Protein AF-A0A0U1Z156-F1 (afdb_monomer)

InterPro domains:
  IPR004868 DNA-directed DNA polymerase, family B, mitochondria/virus [PF03175] (37-150)
  IPR012337 Ribonuclease H-like superfamily [SSF53098] (19-133)
  IPR036397 Ribonuclease H superfamily [G3DSA:3.30.420.10] (1-134)

Foldseek 3Di:
DDKDDDPPDMDDQDCVVPVNDPLVSLLVVLVCCLVVQFPEEDEDAPCQDDVVVSSVVSNVPDPWDWDFDDDPRGTQWIFTADPPRRTRYIYGHCCVVVPDDPQVVCVVVVPPDHAAFDLCQDDDPDPVCRQADWAQDDPCVSGDCVRAPPVNVVVVCVVCVPDTDHNNPRDD

Structure (mmCIF, N/CA/C/O backbone):
data_AF-A0A0U1Z156-F1
#
_entry.id   AF-A0A0U1Z156-F1
#
loop_
_atom_site.group_PDB
_atom_site.id
_atom_site.type_symbol
_atom_site.label_atom_id
_atom_site.label_alt_id
_atom_site.label_comp_id
_atom_site.label_asym_id
_atom_site.label_entity_id
_atom_site.label_seq_id
_atom_site.pdbx_PDB_ins_code
_atom_site.Cartn_x
_atom_site.Cartn_y
_atom_site.Cartn_z
_atom_site.occupancy
_atom_site.B_iso_or_equiv
_atom_site.auth_seq_id
_atom_site.auth_comp_id
_atom_site.auth_asym_id
_atom_site.auth_atom_id
_atom_site.pdbx_PDB_model_num
ATOM 1 N N . MET A 1 1 ? 1.928 6.799 -5.799 1.00 84.62 1 MET A N 1
ATOM 2 C CA . MET A 1 1 ? 0.492 6.482 -5.821 1.00 84.62 1 MET A CA 1
ATOM 3 C C . MET A 1 1 ? 0.208 5.361 -4.831 1.00 84.62 1 MET A C 1
ATOM 5 O O . MET A 1 1 ? 1.031 4.460 -4.725 1.00 84.62 1 MET A O 1
ATOM 9 N N . ALA A 1 2 ? -0.918 5.414 -4.127 1.00 91.00 2 ALA A N 1
ATOM 10 C CA . ALA A 1 2 ? -1.466 4.323 -3.322 1.00 91.00 2 ALA A CA 1
ATOM 11 C C . ALA A 1 2 ? -2.968 4.211 -3.612 1.00 91.00 2 ALA A C 1
ATOM 13 O O . ALA A 1 2 ? -3.624 5.225 -3.855 1.00 91.00 2 ALA A O 1
ATOM 14 N N . ALA A 1 3 ? -3.515 2.998 -3.623 1.00 92.94 3 ALA A N 1
ATOM 15 C CA . ALA A 1 3 ? -4.904 2.776 -4.007 1.00 92.94 3 ALA A CA 1
ATOM 16 C C . ALA A 1 3 ? -5.575 1.711 -3.144 1.00 92.94 3 ALA A C 1
ATOM 18 O O . ALA A 1 3 ? -4.920 0.809 -2.623 1.00 92.94 3 ALA A O 1
ATOM 19 N N . TRP A 1 4 ? -6.893 1.818 -3.008 1.00 94.75 4 TRP A N 1
ATOM 20 C CA . TRP A 1 4 ? -7.724 0.799 -2.378 1.00 94.75 4 TRP A CA 1
ATOM 21 C C . TRP A 1 4 ? -9.036 0.635 -3.143 1.00 94.75 4 TRP A C 1
ATOM 23 O O . TRP A 1 4 ? -9.529 1.582 -3.754 1.00 94.75 4 TRP A O 1
ATOM 33 N N . TYR A 1 5 ? -9.605 -0.567 -3.087 1.00 94.56 5 TYR A N 1
ATOM 34 C CA . TYR A 1 5 ? -10.906 -0.923 -3.654 1.00 94.56 5 TYR A CA 1
ATOM 35 C C . TYR A 1 5 ? -11.677 -1.769 -2.643 1.00 94.56 5 TYR A C 1
ATOM 37 O O . TYR A 1 5 ? -11.083 -2.587 -1.941 1.00 94.56 5 TYR A O 1
ATOM 45 N N . ASN A 1 6 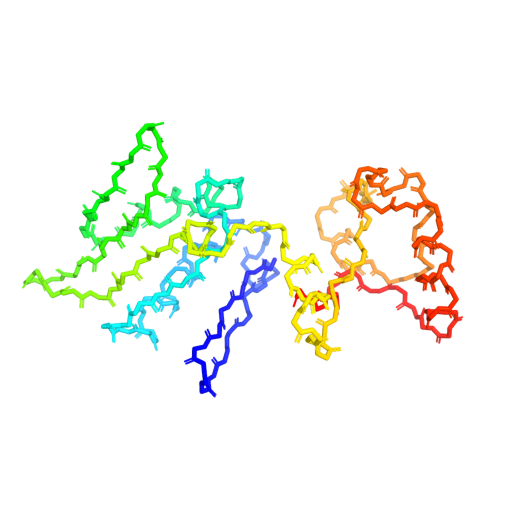? -12.990 -1.568 -2.552 1.00 93.69 6 ASN A N 1
ATOM 46 C CA . ASN A 1 6 ? -13.816 -2.209 -1.527 1.00 93.69 6 ASN A CA 1
ATOM 47 C C . ASN A 1 6 ? -14.998 -3.027 -2.069 1.00 93.69 6 ASN A C 1
ATOM 49 O O . ASN A 1 6 ? -15.878 -3.393 -1.291 1.00 93.69 6 ASN A O 1
ATOM 53 N N . GLY A 1 7 ? -15.034 -3.296 -3.376 1.00 92.25 7 GLY A N 1
ATOM 54 C CA . GLY A 1 7 ? -16.153 -3.970 -4.045 1.00 92.25 7 GLY A CA 1
ATOM 55 C C . GLY A 1 7 ? -17.169 -3.010 -4.675 1.00 92.25 7 GLY A C 1
ATOM 56 O O . GLY A 1 7 ? -17.810 -3.363 -5.658 1.00 92.25 7 GLY A O 1
ATOM 57 N N . GLU A 1 8 ? -17.279 -1.782 -4.169 1.00 93.75 8 GLU A N 1
ATOM 58 C CA . GLU A 1 8 ? -18.254 -0.783 -4.637 1.00 93.75 8 GLU A CA 1
ATOM 59 C C . GLU A 1 8 ? -17.563 0.413 -5.294 1.00 93.75 8 GLU A C 1
ATOM 61 O O . GLU A 1 8 ? -17.965 0.883 -6.354 1.00 93.75 8 GLU A O 1
ATOM 66 N N . THR A 1 9 ? -16.490 0.897 -4.672 1.00 95.12 9 THR A N 1
ATOM 67 C CA . THR A 1 9 ? -15.715 2.051 -5.123 1.00 95.12 9 THR A CA 1
ATOM 68 C C . THR A 1 9 ? -14.230 1.809 -4.897 1.00 95.12 9 THR A C 1
ATOM 70 O O . THR A 1 9 ? -13.821 0.948 -4.113 1.00 95.12 9 THR A O 1
ATOM 73 N N . TYR A 1 10 ? -13.414 2.612 -5.569 1.00 94.88 10 TYR A N 1
ATOM 74 C CA . TYR A 1 10 ? -11.984 2.703 -5.325 1.00 94.88 10 TYR A CA 1
ATOM 75 C C . TYR A 1 10 ? -11.555 4.152 -5.070 1.00 94.88 10 TYR A C 1
ATOM 77 O O . TYR A 1 10 ? -12.271 5.110 -5.395 1.00 94.88 10 TYR A O 1
ATOM 85 N N . ARG A 1 11 ? -10.367 4.313 -4.490 1.00 95.25 11 ARG A N 1
ATOM 86 C CA . ARG A 1 11 ? -9.633 5.581 -4.442 1.00 95.25 11 ARG A CA 1
ATOM 87 C C . ARG A 1 11 ? -8.214 5.357 -4.913 1.00 95.25 11 ARG A C 1
ATOM 89 O O . ARG A 1 11 ? -7.606 4.333 -4.612 1.00 95.25 11 ARG A O 1
ATOM 96 N N . ILE A 1 12 ? -7.705 6.350 -5.626 1.00 93.88 12 ILE A N 1
ATOM 97 C CA . ILE A 1 12 ? -6.311 6.447 -6.033 1.00 93.88 12 ILE A CA 1
ATOM 98 C C . ILE A 1 12 ? -5.801 7.771 -5.483 1.00 93.88 12 ILE A C 1
ATOM 100 O O . ILE A 1 12 ? -6.347 8.827 -5.801 1.00 93.88 12 ILE A O 1
ATOM 104 N N . LEU A 1 13 ? -4.784 7.698 -4.635 1.00 93.31 13 LEU A N 1
ATOM 105 C CA . LEU A 1 13 ? -4.131 8.847 -4.036 1.00 93.31 13 LEU A CA 1
ATOM 106 C C . LEU A 1 13 ? -2.763 8.990 -4.685 1.00 93.31 13 LEU A C 1
ATOM 108 O O . LEU A 1 13 ? -1.924 8.084 -4.606 1.00 93.31 13 LEU A O 1
ATOM 112 N N . ASP A 1 14 ? -2.555 10.117 -5.354 1.00 90.75 14 ASP A N 1
ATOM 113 C CA . ASP A 1 14 ? -1.319 10.383 -6.073 1.00 90.75 14 ASP A CA 1
ATOM 114 C C . ASP A 1 14 ? -0.455 11.414 -5.346 1.00 90.75 14 ASP A C 1
ATOM 116 O O . ASP A 1 14 ? -0.941 12.427 -4.855 1.00 90.75 14 ASP A O 1
ATOM 120 N N . ILE A 1 15 ? 0.854 11.167 -5.286 1.00 90.94 15 ILE A N 1
ATOM 121 C CA . ILE A 1 15 ? 1.783 11.991 -4.505 1.00 90.94 15 ILE A CA 1
ATOM 122 C C . ILE A 1 15 ? 1.860 13.444 -5.009 1.00 90.94 15 ILE A C 1
ATOM 124 O O . ILE A 1 15 ? 2.186 14.351 -4.240 1.00 90.94 15 ILE A O 1
ATOM 128 N N . THR A 1 16 ? 1.524 13.683 -6.280 1.00 91.00 16 THR A N 1
ATOM 129 C CA . THR A 1 16 ? 1.435 15.026 -6.864 1.00 91.00 16 THR A CA 1
ATOM 130 C C . THR A 1 16 ? 0.403 15.911 -6.167 1.00 91.00 16 THR A C 1
ATOM 132 O O . THR A 1 16 ? 0.578 17.127 -6.135 1.00 91.00 16 THR A O 1
ATOM 135 N N . GLN A 1 17 ? -0.617 15.324 -5.532 1.00 92.75 17 GLN A N 1
ATOM 136 C CA . GLN A 1 17 ? -1.650 16.050 -4.787 1.00 92.75 17 GLN A CA 1
ATOM 137 C C . GLN A 1 17 ? -1.105 16.705 -3.505 1.00 92.75 17 GLN A C 1
ATOM 139 O O . GLN A 1 17 ? -1.726 17.624 -2.977 1.00 92.75 17 GLN A O 1
ATOM 144 N N . TRP A 1 18 ? 0.068 16.271 -3.026 1.00 94.25 18 TRP A N 1
ATOM 145 C CA . TRP A 1 18 ? 0.699 16.759 -1.792 1.00 94.25 18 TRP A CA 1
ATOM 146 C C . TRP A 1 18 ? 2.129 17.252 -2.011 1.00 94.25 18 TRP A C 1
ATOM 148 O O . TRP A 1 18 ? 2.984 17.093 -1.141 1.00 94.25 18 TRP A O 1
ATOM 158 N N . GLY A 1 19 ? 2.421 17.817 -3.187 1.00 91.44 19 GLY A N 1
ATOM 159 C CA . GLY A 1 19 ? 3.738 18.394 -3.473 1.00 91.44 19 GLY A CA 1
ATOM 160 C C . GLY A 1 19 ? 4.881 17.389 -3.315 1.00 91.44 19 GLY A C 1
ATOM 161 O O . GLY A 1 19 ? 5.952 17.749 -2.837 1.00 91.44 19 GLY A O 1
ATOM 162 N N . TYR A 1 20 ? 4.640 16.123 -3.675 1.00 89.44 20 TYR A N 1
ATOM 163 C CA . TYR A 1 20 ? 5.598 15.021 -3.548 1.00 89.44 20 TYR A CA 1
ATOM 164 C C . TYR A 1 20 ? 5.983 14.660 -2.098 1.00 89.44 20 TYR A C 1
ATOM 166 O O . TYR A 1 20 ? 6.984 13.979 -1.876 1.00 89.44 20 TYR A O 1
ATOM 174 N N . ASN A 1 21 ? 5.179 15.050 -1.101 1.00 92.00 21 ASN A N 1
ATOM 175 C CA . ASN A 1 21 ? 5.350 14.603 0.280 1.00 92.00 21 ASN A CA 1
ATOM 176 C C . ASN A 1 21 ? 4.759 13.197 0.483 1.00 92.00 21 ASN A C 1
ATOM 178 O O . ASN A 1 21 ? 3.543 13.014 0.586 1.00 92.00 21 ASN A O 1
ATOM 182 N N . THR A 1 22 ? 5.637 12.196 0.568 1.00 90.94 22 THR A N 1
ATOM 183 C CA . THR A 1 22 ? 5.248 10.789 0.742 1.00 90.94 22 THR A CA 1
ATOM 184 C C . THR A 1 22 ? 4.501 10.541 2.051 1.00 90.94 22 THR A C 1
ATOM 186 O O . THR A 1 22 ? 3.506 9.823 2.043 1.00 90.94 22 THR A O 1
ATOM 189 N N . ASN A 1 23 ? 4.936 11.143 3.162 1.00 93.88 23 ASN A N 1
ATOM 190 C CA . ASN A 1 23 ? 4.320 10.914 4.472 1.00 93.88 23 ASN A CA 1
ATOM 191 C C . ASN A 1 23 ? 2.877 11.419 4.491 1.00 93.88 23 ASN A C 1
ATOM 193 O O . ASN A 1 23 ? 1.974 10.671 4.855 1.00 93.88 23 ASN A O 1
ATOM 197 N N . THR A 1 24 ? 2.645 12.642 4.010 1.00 95.44 24 THR A N 1
ATOM 198 C CA . THR A 1 24 ? 1.296 13.208 3.914 1.00 95.44 24 THR A CA 1
ATOM 199 C C . THR A 1 24 ? 0.409 12.376 2.990 1.00 95.44 24 THR A C 1
ATOM 201 O O . THR A 1 24 ? -0.724 12.075 3.352 1.00 95.44 24 THR A O 1
ATOM 204 N N . MET A 1 25 ? 0.912 11.940 1.830 1.00 96.19 25 MET A N 1
ATOM 205 C CA . MET A 1 25 ? 0.146 11.081 0.918 1.00 96.19 25 MET A CA 1
ATOM 206 C C . MET A 1 25 ? -0.258 9.752 1.572 1.00 96.19 25 MET A C 1
ATOM 208 O O . MET A 1 25 ? -1.407 9.327 1.446 1.00 96.19 25 MET A O 1
ATOM 212 N N . LEU A 1 26 ? 0.656 9.116 2.309 1.00 96.62 26 LEU A N 1
ATOM 213 C CA . LEU A 1 26 ? 0.389 7.860 3.012 1.00 96.62 26 LEU A CA 1
ATOM 214 C C . LEU A 1 26 ? -0.581 8.043 4.188 1.00 96.62 26 LEU A C 1
ATOM 216 O O . LEU A 1 26 ? -1.458 7.205 4.386 1.00 96.62 26 LEU A O 1
ATOM 220 N N . GLU A 1 27 ? -0.482 9.141 4.940 1.00 97.19 27 GLU A N 1
ATOM 221 C CA . GLU A 1 27 ? -1.458 9.482 5.983 1.00 97.19 27 GLU A CA 1
ATOM 222 C C . GLU A 1 27 ? -2.855 9.661 5.383 1.00 97.19 27 GLU A C 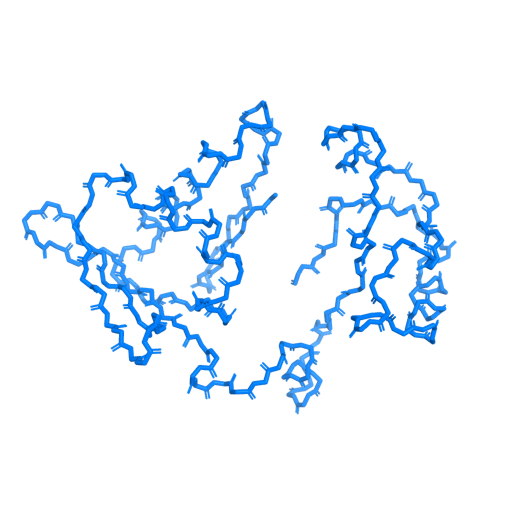1
ATOM 224 O O . GLU A 1 27 ? -3.821 9.078 5.876 1.00 97.19 27 GLU A O 1
ATOM 229 N N . GLN A 1 28 ? -2.969 10.403 4.277 1.00 97.50 28 GLN A N 1
ATOM 230 C CA . GLN A 1 28 ? -4.243 10.586 3.579 1.00 97.50 28 GLN A CA 1
ATOM 231 C C . GLN A 1 28 ? -4.785 9.272 3.011 1.00 97.50 28 GLN A C 1
ATOM 233 O O . GLN A 1 28 ? -5.995 9.040 3.061 1.00 97.50 28 GLN A O 1
ATOM 238 N N . PHE A 1 29 ? -3.912 8.379 2.537 1.00 97.25 29 PHE A N 1
ATOM 239 C CA . PHE A 1 29 ? -4.306 7.042 2.096 1.00 97.25 29 PHE A CA 1
ATOM 240 C C . PHE A 1 29 ? -4.957 6.261 3.240 1.00 97.25 29 PHE A C 1
ATOM 242 O O . PHE A 1 29 ? -6.064 5.745 3.074 1.00 97.25 29 PHE A O 1
ATOM 249 N N . TRP A 1 30 ? -4.322 6.227 4.414 1.00 97.56 30 TRP A N 1
ATOM 250 C CA . TRP A 1 30 ? -4.869 5.541 5.583 1.00 97.56 30 TRP A CA 1
ATOM 251 C C . TRP A 1 30 ? -6.163 6.183 6.087 1.00 97.56 30 TRP A C 1
ATOM 253 O O . TRP A 1 30 ? -7.110 5.461 6.395 1.00 97.56 30 TRP A O 1
ATOM 263 N N . ILE A 1 31 ? -6.243 7.516 6.121 1.00 97.44 31 ILE A N 1
ATOM 264 C CA . ILE A 1 31 ? -7.459 8.248 6.505 1.00 97.44 31 ILE A CA 1
ATOM 265 C C . ILE A 1 31 ? -8.621 7.897 5.569 1.00 97.44 31 ILE A C 1
ATOM 267 O O . ILE A 1 31 ? -9.704 7.552 6.046 1.00 97.44 31 ILE A O 1
ATOM 271 N N . SER A 1 32 ? -8.405 7.947 4.250 1.00 97.62 32 SER A N 1
ATOM 272 C CA . SER A 1 32 ? -9.418 7.582 3.252 1.00 97.62 32 SER A CA 1
ATOM 273 C C . SER A 1 32 ? -9.843 6.121 3.408 1.00 97.62 32 SER A C 1
ATOM 275 O O . SER A 1 32 ? -11.035 5.838 3.530 1.00 97.62 32 SER A O 1
ATOM 277 N N . LEU A 1 33 ? -8.881 5.197 3.511 1.00 97.56 33 LEU A N 1
ATOM 278 C CA . LEU A 1 33 ? -9.157 3.773 3.68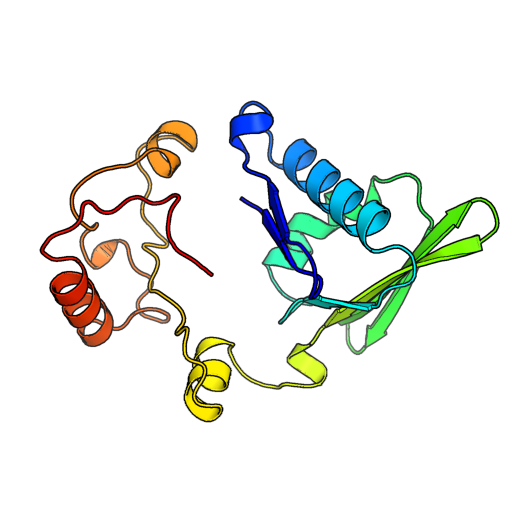4 1.00 97.56 33 LEU A CA 1
ATOM 279 C C . LEU A 1 33 ? -9.990 3.500 4.944 1.00 97.56 33 LEU A C 1
ATOM 281 O O . LEU A 1 33 ? -10.985 2.787 4.864 1.00 97.56 33 LEU A O 1
ATOM 285 N N . ILE A 1 34 ? -9.621 4.071 6.093 1.00 97.31 34 ILE A N 1
ATOM 286 C CA . ILE A 1 34 ? -10.309 3.853 7.375 1.00 97.31 34 ILE A CA 1
ATOM 287 C C . ILE A 1 34 ? -11.721 4.449 7.356 1.00 97.31 34 ILE A C 1
ATOM 289 O O . ILE A 1 34 ? -12.682 3.777 7.741 1.00 97.31 34 ILE A O 1
ATOM 293 N N . ASN A 1 35 ? -11.865 5.697 6.908 1.00 95.56 35 ASN A N 1
ATOM 294 C CA . ASN A 1 35 ? -13.146 6.399 6.958 1.00 95.56 35 ASN A CA 1
ATOM 295 C C . ASN A 1 35 ? -14.171 5.771 6.009 1.00 95.56 35 ASN A C 1
ATOM 297 O O . ASN A 1 35 ? -15.318 5.554 6.399 1.00 95.56 35 ASN A O 1
ATOM 301 N N . GLU A 1 36 ? -13.754 5.422 4.794 1.00 96.69 36 GLU A N 1
ATOM 302 C CA . GLU A 1 36 ? -14.649 4.919 3.747 1.00 96.69 36 GLU A CA 1
ATOM 303 C C . GLU A 1 36 ? -14.899 3.405 3.849 1.00 96.69 36 GLU A C 1
ATOM 305 O O . GLU A 1 36 ? -15.744 2.863 3.141 1.00 96.69 36 GLU A O 1
ATOM 310 N N . ASN A 1 37 ? -14.205 2.712 4.760 1.00 97.06 37 ASN A N 1
ATOM 311 C CA . ASN A 1 37 ? -14.343 1.268 4.973 1.00 97.06 37 ASN A CA 1
ATOM 312 C C . ASN A 1 37 ? -14.562 0.912 6.447 1.00 97.06 37 ASN A C 1
ATOM 314 O O . ASN A 1 37 ? -14.155 -0.157 6.906 1.00 97.06 37 ASN A O 1
ATOM 318 N N . THR A 1 38 ? -15.229 1.798 7.194 1.00 96.06 38 THR A N 1
ATOM 319 C CA . THR A 1 38 ? -15.486 1.597 8.625 1.00 96.06 38 THR A CA 1
ATOM 320 C C . THR A 1 38 ? -16.192 0.258 8.885 1.00 96.06 38 THR A C 1
ATOM 322 O O . THR A 1 38 ? -17.240 -0.034 8.315 1.00 96.06 38 THR A O 1
ATOM 325 N N . GLY A 1 39 ? -15.628 -0.549 9.782 1.00 95.38 39 GLY A N 1
ATOM 326 C CA . GLY A 1 39 ? -16.119 -1.872 10.168 1.00 95.38 39 GLY A CA 1
ATOM 327 C C . GLY A 1 39 ? -15.716 -3.008 9.223 1.00 95.38 39 GLY A C 1
ATOM 328 O O . GLY A 1 39 ? -16.001 -4.165 9.531 1.00 95.38 39 GLY A O 1
ATOM 329 N N . ARG A 1 40 ? -15.042 -2.726 8.099 1.00 96.88 40 ARG A N 1
ATOM 330 C CA . ARG A 1 40 ? -14.635 -3.751 7.126 1.00 96.88 40 ARG A CA 1
ATOM 331 C C . ARG A 1 40 ? -13.304 -4.412 7.504 1.00 96.88 40 ARG A C 1
ATOM 333 O O . ARG A 1 40 ? -12.504 -3.893 8.288 1.00 96.88 40 ARG A O 1
ATOM 340 N N . THR A 1 41 ? -13.070 -5.584 6.914 1.00 97.12 41 THR A N 1
ATOM 341 C CA . THR A 1 41 ? -11.744 -6.214 6.871 1.00 97.12 41 THR A CA 1
ATOM 342 C C . THR A 1 41 ? -11.109 -5.916 5.522 1.00 97.12 41 THR A C 1
ATOM 344 O O . THR A 1 41 ? -11.722 -6.174 4.491 1.00 97.12 41 THR A O 1
ATOM 347 N N . VAL A 1 42 ? -9.890 -5.390 5.535 1.00 95.75 42 VAL A N 1
ATOM 348 C CA . VAL A 1 42 ? -9.097 -5.109 4.339 1.00 95.75 42 VAL A CA 1
ATOM 349 C C . VAL A 1 42 ? -7.917 -6.061 4.273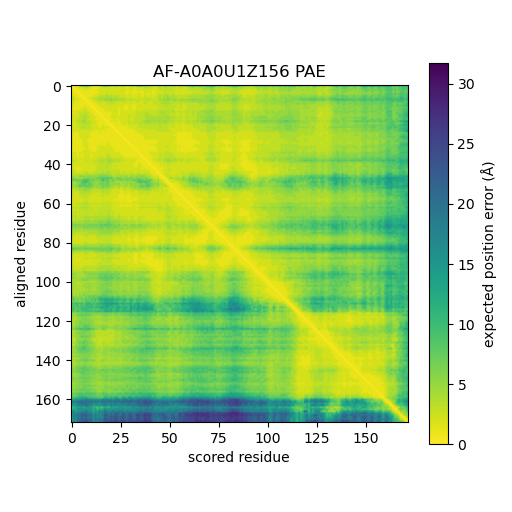 1.00 95.75 42 VAL A C 1
ATOM 351 O O . VAL A 1 42 ? -7.345 -6.443 5.299 1.00 95.75 42 VAL A O 1
ATOM 354 N N . PHE A 1 43 ? -7.560 -6.439 3.054 1.00 94.50 43 PHE A N 1
ATOM 355 C CA . PHE A 1 43 ? -6.483 -7.374 2.787 1.00 94.50 43 PHE A CA 1
ATOM 356 C C . PHE A 1 43 ? -5.383 -6.671 2.013 1.00 94.50 43 PHE A C 1
ATOM 358 O O . PHE A 1 43 ? -5.621 -6.140 0.933 1.00 94.50 43 PHE A O 1
ATOM 365 N N . PHE A 1 44 ? -4.175 -6.719 2.557 1.00 93.38 44 PHE A N 1
ATOM 366 C CA . PHE A 1 44 ? -2.964 -6.404 1.818 1.00 93.38 44 PHE A CA 1
ATOM 367 C C . PHE A 1 44 ? -2.214 -7.706 1.600 1.00 93.38 44 PHE A C 1
ATOM 369 O O . PHE A 1 44 ? -2.117 -8.534 2.505 1.00 93.38 44 PHE A O 1
ATOM 376 N N . HIS A 1 45 ? -1.715 -7.911 0.390 1.00 90.81 45 HIS A N 1
ATOM 377 C CA . HIS A 1 45 ? -0.967 -9.113 0.078 1.00 90.81 45 HIS A CA 1
ATOM 378 C C . HIS A 1 45 ? 0.507 -8.904 0.407 1.00 90.81 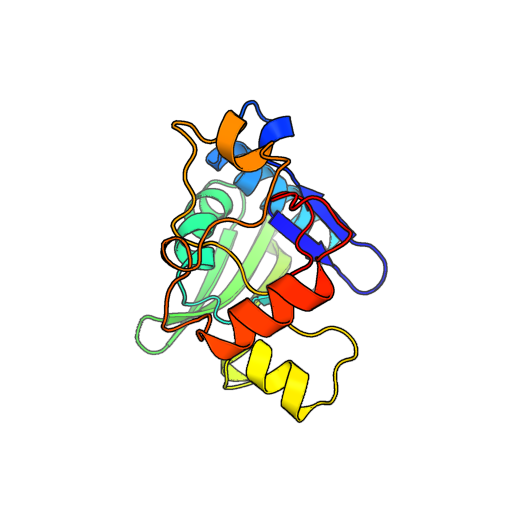45 HIS A C 1
ATOM 380 O O . HIS A 1 45 ? 1.126 -7.996 -0.143 1.00 90.81 45 HIS A O 1
ATOM 386 N N . ASN A 1 46 ? 1.056 -9.744 1.288 1.00 89.31 46 ASN A N 1
ATOM 387 C CA . ASN A 1 46 ? 2.390 -9.588 1.864 1.00 89.31 46 ASN A CA 1
ATOM 388 C C . ASN A 1 46 ? 2.506 -8.329 2.743 1.00 89.31 46 ASN A C 1
ATOM 390 O O . ASN A 1 46 ? 3.447 -7.547 2.613 1.00 89.31 46 ASN A O 1
ATOM 394 N N . PHE A 1 47 ? 1.535 -8.122 3.639 1.00 87.75 47 PHE A N 1
ATOM 395 C CA . PHE A 1 47 ? 1.526 -7.001 4.591 1.00 87.75 47 PHE A CA 1
ATOM 396 C C . PHE A 1 47 ? 2.626 -7.094 5.664 1.00 87.75 47 PHE A C 1
ATOM 398 O O . PHE A 1 47 ? 2.906 -6.119 6.346 1.00 87.75 47 PHE A O 1
ATOM 405 N N . GLY A 1 48 ? 3.285 -8.240 5.832 1.00 82.50 48 GLY A N 1
ATOM 406 C CA . GLY A 1 48 ? 4.555 -8.301 6.568 1.00 82.50 48 GLY A CA 1
ATOM 407 C C . GLY A 1 48 ? 5.756 -7.740 5.788 1.00 82.50 48 GLY A C 1
ATOM 408 O O . GLY A 1 48 ? 6.840 -7.603 6.347 1.00 82.50 48 GLY A O 1
ATOM 409 N N . GLY A 1 49 ? 5.584 -7.449 4.496 1.00 83.44 49 GLY A N 1
ATOM 410 C CA . GLY A 1 49 ? 6.649 -7.085 3.570 1.00 83.44 49 GLY A CA 1
ATOM 411 C C . GLY A 1 49 ? 6.909 -5.584 3.429 1.00 83.44 49 GLY A C 1
ATOM 412 O O . GLY A 1 49 ? 6.475 -4.747 4.217 1.00 83.44 49 GLY A O 1
ATOM 413 N N . TYR A 1 50 ? 7.645 -5.244 2.370 1.00 78.81 50 TYR A N 1
ATOM 414 C CA . TYR A 1 50 ? 8.240 -3.922 2.168 1.00 78.81 50 TYR A CA 1
ATOM 415 C C . TYR A 1 50 ? 7.229 -2.762 2.142 1.00 78.81 50 TYR A C 1
ATOM 417 O O . TYR A 1 50 ? 7.397 -1.791 2.878 1.00 78.81 50 TYR A O 1
ATOM 425 N N . ASP A 1 51 ? 6.154 -2.870 1.356 1.00 78.00 51 ASP A N 1
ATOM 426 C CA . ASP A 1 51 ? 5.184 -1.774 1.185 1.00 78.00 51 ASP A CA 1
ATOM 427 C C . ASP A 1 51 ? 4.444 -1.440 2.488 1.00 78.00 51 ASP A C 1
ATOM 429 O O . ASP A 1 51 ? 4.129 -0.282 2.778 1.00 78.00 51 ASP A O 1
ATOM 433 N N . ALA A 1 52 ? 4.205 -2.453 3.318 1.00 82.56 52 ALA A N 1
ATOM 434 C CA . ALA A 1 52 ? 3.620 -2.263 4.632 1.00 82.56 52 ALA A CA 1
ATOM 435 C C . ALA A 1 52 ? 4.606 -1.599 5.592 1.00 82.56 52 ALA A C 1
ATOM 437 O O . ALA A 1 52 ? 4.230 -0.652 6.272 1.00 82.56 52 ALA A O 1
ATOM 438 N N . ILE A 1 53 ? 5.875 -2.015 5.600 1.00 86.00 53 ILE A N 1
ATOM 439 C CA . ILE A 1 53 ? 6.919 -1.380 6.419 1.00 86.00 53 ILE A CA 1
ATOM 440 C C . ILE A 1 53 ? 7.049 0.111 6.079 1.00 86.00 53 ILE A C 1
ATOM 442 O O . ILE A 1 53 ? 7.176 0.933 6.984 1.00 86.00 53 ILE A O 1
ATOM 446 N N . LEU A 1 54 ? 6.963 0.475 4.797 1.00 88.69 54 LEU A N 1
ATOM 447 C CA . LEU A 1 54 ? 7.016 1.874 4.365 1.00 88.69 54 LEU A CA 1
ATOM 448 C C . LEU A 1 54 ? 5.768 2.682 4.744 1.00 88.69 54 LEU A C 1
ATOM 450 O O . LEU A 1 54 ? 5.874 3.869 5.043 1.00 88.69 54 LEU A O 1
ATOM 454 N N . SER A 1 55 ? 4.585 2.067 4.717 1.00 92.50 55 SER A N 1
ATOM 455 C CA . SER A 1 55 ? 3.314 2.762 4.963 1.00 92.50 55 SER A CA 1
ATOM 456 C C . SER A 1 55 ? 2.872 2.759 6.427 1.00 92.50 55 SER A C 1
ATOM 458 O O . SER A 1 55 ? 2.083 3.618 6.827 1.00 92.50 55 SER A O 1
ATOM 460 N N . LEU A 1 56 ? 3.381 1.838 7.247 1.00 93.50 56 LEU A N 1
ATOM 461 C CA . LEU A 1 56 ? 2.978 1.657 8.639 1.00 93.50 56 LEU A CA 1
ATOM 462 C C . LEU A 1 56 ? 3.286 2.867 9.540 1.00 93.50 56 LEU A C 1
ATOM 464 O O . LEU A 1 56 ? 2.410 3.209 10.334 1.00 93.50 56 LEU A O 1
ATOM 468 N N . PRO A 1 57 ? 4.433 3.572 9.430 1.00 95.31 57 PRO A N 1
ATOM 469 C CA . PRO A 1 57 ? 4.669 4.781 10.221 1.00 95.31 57 PRO A CA 1
ATOM 470 C C . PRO A 1 57 ? 3.567 5.834 10.047 1.00 95.31 57 PRO A C 1
ATOM 472 O O . PRO A 1 57 ? 3.088 6.387 11.033 1.00 95.31 57 PRO A O 1
ATOM 475 N N . ALA A 1 58 ? 3.095 6.045 8.813 1.00 96.50 58 ALA A N 1
ATOM 476 C CA . ALA A 1 58 ? 2.001 6.972 8.525 1.00 96.50 58 ALA A CA 1
ATOM 477 C C . ALA A 1 58 ? 0.675 6.531 9.165 1.00 96.50 58 ALA A C 1
ATOM 479 O O . ALA A 1 58 ? -0.062 7.367 9.678 1.00 96.50 58 ALA A O 1
ATOM 480 N N . LEU A 1 59 ? 0.381 5.224 9.190 1.00 96.06 59 LEU A N 1
ATOM 481 C CA . LEU A 1 59 ? -0.786 4.692 9.901 1.00 96.06 59 LEU A CA 1
ATOM 482 C C . LEU A 1 59 ? -0.685 4.957 11.406 1.00 96.06 59 LEU A C 1
ATOM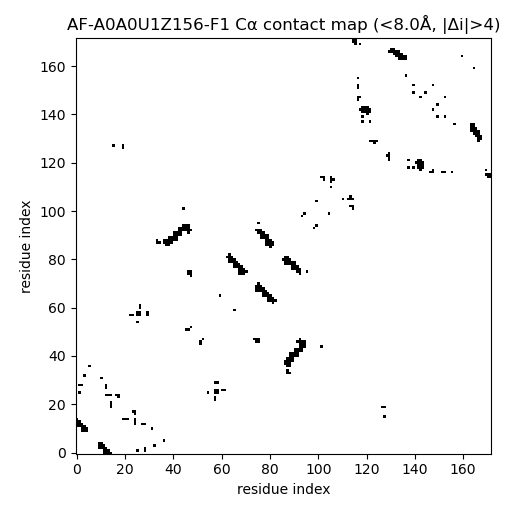 484 O O . LEU A 1 59 ? -1.650 5.407 12.017 1.00 96.06 59 LEU A O 1
ATOM 488 N N . LEU A 1 60 ? 0.476 4.670 12.000 1.00 95.50 60 LEU A N 1
ATOM 489 C CA . LEU A 1 60 ? 0.693 4.743 13.446 1.00 95.50 60 LEU A CA 1
ATOM 490 C C . LEU A 1 60 ? 0.740 6.180 13.985 1.00 95.50 60 LEU A C 1
ATOM 492 O O . LEU A 1 60 ? 0.499 6.376 15.174 1.00 95.50 60 LEU A O 1
ATOM 496 N N . HIS A 1 61 ? 1.004 7.179 13.137 1.00 96.00 61 HIS A N 1
ATOM 497 C CA . HIS A 1 61 ? 0.888 8.595 13.504 1.00 96.00 61 HIS A CA 1
ATOM 498 C C . HIS A 1 61 ? -0.561 9.086 13.617 1.00 96.00 61 HIS A C 1
ATOM 500 O O . HIS A 1 61 ? -0.806 10.143 14.203 1.00 96.00 61 HIS A O 1
ATOM 506 N N . LEU A 1 62 ? -1.535 8.349 13.076 1.00 96.38 62 LEU A N 1
ATOM 507 C CA . LEU A 1 62 ? -2.937 8.742 13.166 1.00 96.38 62 LEU A CA 1
ATOM 508 C C . LEU A 1 62 ? -3.461 8.595 14.606 1.00 96.38 62 LEU A C 1
ATOM 510 O O . LEU A 1 62 ? -3.024 7.704 15.337 1.00 96.38 62 LEU A O 1
ATOM 514 N N . PRO A 1 63 ? -4.444 9.418 15.025 1.00 96.06 63 PRO A N 1
ATOM 515 C CA . PRO A 1 63 ? -4.968 9.431 16.392 1.00 96.06 63 PRO A CA 1
ATOM 516 C C . PRO A 1 63 ? -5.942 8.263 16.659 1.00 96.06 63 PRO A C 1
ATOM 518 O O . PRO A 1 63 ? -7.091 8.463 17.066 1.00 96.06 63 PRO A O 1
ATOM 521 N N . TYR A 1 64 ? -5.484 7.035 16.416 1.00 97.00 64 TYR A N 1
ATOM 522 C CA . TYR A 1 64 ? -6.209 5.784 16.615 1.00 97.00 64 TYR A CA 1
ATOM 523 C C . TYR A 1 64 ? -5.460 4.858 17.574 1.00 97.00 64 TYR A C 1
ATOM 525 O O . TYR A 1 64 ? -4.286 5.045 17.883 1.00 97.00 64 TYR A O 1
ATOM 533 N N . THR A 1 65 ? -6.156 3.836 18.062 1.00 97.69 65 THR A N 1
ATOM 534 C CA . THR A 1 65 ? -5.551 2.760 18.851 1.00 97.69 65 THR A CA 1
ATOM 535 C C . THR A 1 65 ? -5.406 1.516 17.987 1.00 97.69 65 THR A C 1
ATOM 537 O O . THR A 1 65 ? -6.307 1.175 17.223 1.00 97.69 65 THR A O 1
ATOM 540 N N . PHE A 1 66 ? -4.284 0.816 18.127 1.00 97.19 66 PHE A N 1
ATOM 541 C CA . PHE A 1 66 ? -3.942 -0.335 17.300 1.00 97.19 66 PHE A CA 1
ATOM 542 C C . PHE A 1 66 ? -3.771 -1.583 18.163 1.00 97.19 66 PHE A C 1
ATOM 544 O O . PHE A 1 66 ? -3.118 -1.543 19.202 1.00 97.19 66 PHE A O 1
ATOM 551 N N . SER A 1 67 ? -4.343 -2.702 17.725 1.00 97.19 67 SER A N 1
ATOM 552 C CA . SER A 1 67 ? -4.142 -4.015 18.345 1.00 97.19 67 SER A CA 1
ATOM 553 C C . SER A 1 67 ? -3.613 -4.986 17.289 1.00 97.19 67 SER A C 1
ATOM 555 O O . SER A 1 67 ? -4.402 -5.500 16.484 1.00 97.19 67 SER A O 1
ATOM 557 N N . PRO A 1 68 ? -2.284 -5.184 17.221 1.00 95.25 68 PRO A N 1
ATOM 558 C CA . PRO A 1 68 ? -1.678 -6.121 16.291 1.00 95.25 68 PRO A CA 1
ATOM 559 C C . PRO A 1 68 ? -1.776 -7.562 16.807 1.00 95.25 68 PRO A C 1
ATOM 561 O O . PRO A 1 68 ? -1.690 -7.827 18.004 1.00 95.25 68 PRO A O 1
ATOM 564 N N . ILE A 1 69 ? -1.901 -8.504 15.877 1.00 94.88 69 ILE A N 1
ATOM 565 C CA . ILE A 1 69 ? -1.635 -9.927 16.084 1.00 94.88 69 ILE A CA 1
ATOM 566 C C . ILE A 1 69 ? -0.376 -10.239 15.290 1.00 94.88 69 ILE A C 1
ATOM 568 O O . ILE A 1 69 ? -0.349 -10.051 14.072 1.00 94.88 69 ILE A O 1
ATOM 572 N N . MET A 1 70 ? 0.645 -10.709 15.996 1.00 91.75 70 MET A N 1
ATOM 573 C CA . MET A 1 70 ? 1.964 -11.012 15.455 1.00 91.75 70 MET A CA 1
ATOM 574 C C . MET A 1 70 ? 2.244 -12.504 15.601 1.00 91.75 70 MET A C 1
ATOM 576 O O . MET A 1 70 ? 1.808 -13.124 16.573 1.00 91.75 70 MET A O 1
ATOM 580 N N . LYS A 1 71 ? 3.015 -13.068 14.677 1.00 88.25 71 LYS A N 1
ATOM 581 C CA . LYS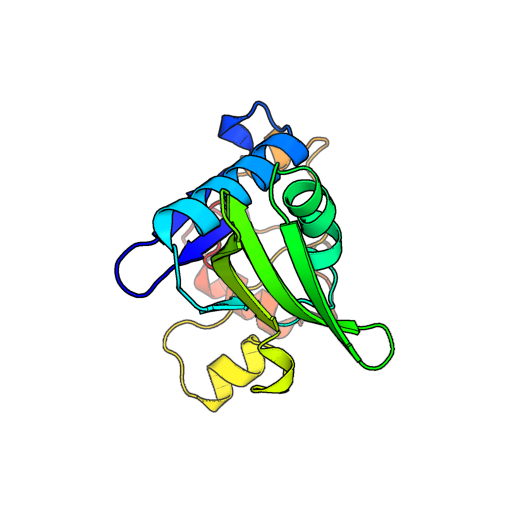 A 1 71 ? 3.595 -14.405 14.814 1.00 88.25 71 LYS A CA 1
ATOM 582 C C . LYS A 1 71 ? 5.000 -14.391 14.234 1.00 88.25 71 LYS A C 1
ATOM 584 O O . LYS A 1 71 ? 5.187 -13.896 13.131 1.00 88.25 71 LYS A O 1
ATOM 589 N N . ASP A 1 72 ? 5.961 -14.911 14.992 1.00 89.12 72 ASP A N 1
ATOM 590 C CA . ASP A 1 72 ? 7.360 -15.050 14.566 1.00 89.12 72 ASP A CA 1
ATOM 591 C C . ASP A 1 72 ? 7.978 -13.735 14.037 1.00 89.12 72 ASP A C 1
ATOM 593 O O . ASP A 1 72 ? 8.763 -13.727 13.098 1.00 89.12 72 ASP A O 1
ATOM 597 N N . GLY A 1 73 ? 7.598 -12.601 14.641 1.00 84.56 73 GLY A N 1
ATOM 598 C CA . GLY A 1 73 ? 8.070 -11.264 14.254 1.00 84.56 73 GLY A CA 1
ATOM 599 C C . GLY A 1 73 ? 7.294 -10.601 13.111 1.00 84.56 73 GLY A C 1
ATOM 600 O O . GLY A 1 73 ? 7.530 -9.431 12.823 1.00 84.56 73 GLY A O 1
ATOM 601 N N . GLU A 1 74 ? 6.324 -11.287 12.508 1.00 85.62 74 GLU A N 1
ATOM 602 C CA . GLU A 1 74 ? 5.555 -10.784 11.369 1.00 85.62 74 GLU A CA 1
ATOM 603 C C . GLU A 1 74 ? 4.112 -10.421 11.757 1.00 85.62 74 GLU A C 1
ATOM 605 O O . GLU A 1 74 ? 3.465 -11.106 12.557 1.00 85.62 74 GLU A O 1
ATOM 610 N N . ILE A 1 75 ? 3.586 -9.346 11.160 1.00 89.50 75 ILE A N 1
ATOM 611 C CA . ILE A 1 75 ? 2.200 -8.900 11.356 1.00 89.50 75 ILE A CA 1
ATOM 612 C C . ILE A 1 75 ? 1.255 -9.849 10.614 1.00 89.50 75 ILE A C 1
ATOM 614 O O . ILE A 1 75 ? 1.325 -9.985 9.396 1.00 89.50 75 ILE A O 1
ATOM 618 N N . ILE A 1 76 ? 0.318 -10.461 11.338 1.00 90.62 76 ILE A N 1
ATOM 619 C CA . ILE A 1 76 ? -0.797 -11.215 10.745 1.00 90.62 76 ILE A CA 1
ATOM 620 C C . ILE A 1 76 ? -1.989 -10.289 10.512 1.00 90.62 76 ILE A C 1
ATOM 622 O O . ILE A 1 76 ? -2.644 -10.336 9.467 1.00 90.62 76 ILE A O 1
ATOM 626 N N . SER A 1 77 ? -2.312 -9.467 11.510 1.00 94.38 77 SER A N 1
ATOM 627 C CA . SER A 1 77 ? -3.435 -8.539 11.425 1.00 94.38 77 SER A CA 1
ATOM 628 C C . SER A 1 77 ? -3.270 -7.357 12.362 1.00 94.38 77 SER A C 1
ATOM 630 O O . SER A 1 77 ? -2.639 -7.494 13.404 1.00 94.38 77 SER A O 1
ATOM 632 N N . ILE A 1 78 ? -3.912 -6.238 12.045 1.00 96.31 78 ILE A N 1
ATOM 633 C CA . ILE A 1 78 ? -4.019 -5.078 12.930 1.00 96.31 78 ILE A CA 1
ATOM 634 C C . ILE A 1 78 ? -5.485 -4.676 13.011 1.00 96.31 78 ILE A C 1
ATOM 636 O O . ILE A 1 78 ? -6.122 -4.412 11.992 1.00 96.31 78 ILE A O 1
ATOM 640 N N . LYS A 1 79 ? -6.031 -4.599 14.223 1.00 98.25 79 LYS A N 1
ATOM 641 C CA . LYS A 1 79 ? -7.317 -3.936 14.459 1.00 98.25 79 LYS A CA 1
ATOM 642 C C . LYS A 1 79 ? -7.073 -2.463 14.763 1.00 98.25 79 LYS A C 1
ATOM 644 O O . LYS A 1 79 ? -6.266 -2.149 15.636 1.00 98.25 79 LYS A O 1
ATOM 649 N N . VAL A 1 80 ? -7.782 -1.588 14.058 1.00 98.19 80 VAL A N 1
ATOM 650 C CA . VAL A 1 80 ? -7.744 -0.132 14.233 1.00 98.19 80 VAL A CA 1
ATOM 651 C C . VAL A 1 80 ? -9.005 0.301 14.969 1.00 98.19 80 VAL A C 1
ATOM 653 O O . VAL A 1 80 ? -10.117 0.013 14.520 1.00 98.19 80 VAL A O 1
ATOM 656 N N . PHE A 1 81 ? -8.846 1.002 16.086 1.00 98.19 81 PHE A N 1
ATOM 657 C CA . PHE A 1 81 ? -9.934 1.469 16.938 1.00 98.19 81 PHE A CA 1
ATOM 658 C C . PHE A 1 81 ? -9.964 2.995 17.015 1.00 98.19 81 PHE A C 1
ATOM 660 O O . PHE A 1 81 ? -8.935 3.656 17.143 1.00 98.19 81 PHE A O 1
ATOM 667 N N . GLY A 1 82 ? -11.172 3.548 16.965 1.00 96.31 82 GLY A N 1
ATOM 668 C CA . GLY A 1 82 ? -11.441 4.964 17.168 1.00 96.31 82 GLY A CA 1
ATOM 669 C C . GLY A 1 82 ? -11.868 5.282 18.599 1.00 96.31 82 GLY A C 1
ATOM 670 O O . GLY A 1 82 ? -11.725 4.486 19.529 1.00 96.31 82 GLY A O 1
ATOM 671 N N . LYS A 1 83 ? -12.475 6.462 18.769 1.00 93.25 83 LYS A N 1
ATOM 672 C CA . LYS A 1 83 ? -13.050 6.894 20.052 1.00 93.25 83 LYS A CA 1
ATOM 673 C C . LYS A 1 83 ? -14.057 5.866 20.582 1.00 93.25 83 LYS A C 1
ATOM 675 O O . LYS A 1 83 ? -14.770 5.224 19.810 1.00 93.25 83 LYS A O 1
ATOM 680 N N . LYS A 1 84 ? -14.144 5.755 21.913 1.00 93.25 84 LYS A N 1
ATOM 681 C CA . LYS A 1 84 ? -15.025 4.803 22.620 1.00 93.25 84 LYS A CA 1
ATOM 682 C C . LYS A 1 84 ? -14.785 3.335 22.222 1.00 93.25 84 LYS A C 1
ATOM 684 O O . LYS A 1 84 ? -15.715 2.539 22.243 1.00 93.25 84 LYS A O 1
ATOM 689 N N . ASN A 1 85 ? -13.550 2.992 21.839 1.00 92.94 85 ASN A N 1
ATOM 690 C CA . ASN A 1 85 ? -13.146 1.640 21.444 1.00 92.94 85 ASN A CA 1
ATOM 691 C C . ASN A 1 85 ? -13.947 1.061 20.256 1.00 92.94 85 ASN A C 1
ATOM 693 O O . ASN A 1 85 ? -14.092 -0.154 20.118 1.00 92.94 85 ASN A O 1
ATOM 697 N N . LYS A 1 86 ? -14.491 1.926 19.387 1.00 95.94 86 LYS A N 1
ATOM 698 C CA . LYS A 1 86 ? -15.191 1.495 18.172 1.00 95.94 86 LYS A CA 1
ATOM 699 C C . LYS A 1 86 ? -14.180 0.899 17.194 1.00 95.94 86 LYS A C 1
ATOM 701 O O . LYS A 1 86 ? -13.262 1.603 16.778 1.00 95.94 86 LYS A O 1
ATOM 706 N N . LEU A 1 87 ? -14.372 -0.356 16.789 1.00 97.44 87 LEU A N 1
ATOM 707 C CA . LEU A 1 87 ? -13.586 -0.969 15.716 1.00 97.44 87 LEU A CA 1
ATOM 708 C C . LEU A 1 87 ? -13.856 -0.231 14.395 1.00 97.44 87 LEU A C 1
ATOM 710 O O . LEU A 1 87 ? -14.999 -0.160 13.944 1.00 97.44 87 LEU A O 1
ATOM 714 N N . LEU A 1 88 ? -12.806 0.327 13.796 1.00 98.00 88 LEU A N 1
ATOM 715 C CA . LEU A 1 88 ? -12.875 1.060 12.534 1.00 98.00 88 LEU A CA 1
ATOM 716 C C . LEU A 1 88 ? -12.430 0.206 11.355 1.00 98.00 88 LEU A C 1
ATOM 718 O O . LEU A 1 88 ? -13.050 0.269 10.306 1.00 98.00 88 LEU A O 1
ATOM 722 N N . LEU A 1 89 ? -11.384 -0.598 11.506 1.00 97.88 89 LEU A N 1
ATOM 723 C CA . LEU A 1 89 ? -10.845 -1.384 10.401 1.00 97.88 89 LEU A CA 1
ATOM 724 C C . LEU A 1 89 ? -10.131 -2.616 10.947 1.00 97.88 89 LEU A C 1
ATOM 726 O O . LEU A 1 89 ? -9.500 -2.556 12.002 1.00 97.88 89 LEU A O 1
ATOM 730 N N . THR A 1 90 ? -10.201 -3.729 10.224 1.00 97.94 90 THR A N 1
ATOM 731 C CA . THR A 1 90 ? -9.303 -4.868 10.452 1.00 97.94 90 THR A CA 1
ATOM 732 C C . THR A 1 90 ? -8.414 -5.039 9.234 1.00 97.94 90 THR A C 1
ATOM 734 O O . THR A 1 90 ? -8.900 -5.347 8.154 1.00 97.94 90 THR A O 1
ATOM 737 N N . ILE A 1 91 ? -7.114 -4.854 9.403 1.00 96.25 91 ILE A N 1
ATOM 738 C CA . ILE A 1 91 ? -6.107 -5.069 8.366 1.00 96.25 91 ILE A CA 1
ATOM 739 C C . ILE A 1 91 ? -5.603 -6.503 8.500 1.00 96.25 91 ILE A C 1
ATOM 741 O O . ILE A 1 91 ? -5.289 -6.926 9.613 1.00 96.25 91 ILE A O 1
ATOM 745 N N . LYS A 1 92 ? -5.531 -7.257 7.403 1.00 95.50 92 LYS A N 1
ATOM 746 C CA . LYS A 1 92 ? -4.999 -8.626 7.377 1.00 95.50 92 LYS A CA 1
ATOM 747 C C . LYS A 1 92 ? -3.987 -8.816 6.258 1.00 95.50 92 LYS A C 1
ATOM 749 O O . LYS A 1 92 ? -4.159 -8.277 5.165 1.00 95.50 92 LYS A O 1
ATOM 754 N N . ASP A 1 93 ? -2.988 -9.650 6.526 1.00 93.38 93 ASP A N 1
ATOM 755 C CA . ASP A 1 93 ? -2.068 -10.129 5.502 1.00 93.38 93 ASP A CA 1
ATOM 756 C C . ASP A 1 93 ? -2.675 -11.316 4.742 1.00 93.38 93 ASP A C 1
ATOM 758 O O . ASP A 1 93 ? -2.869 -12.401 5.304 1.00 93.38 93 ASP A O 1
ATOM 762 N N . SER A 1 94 ? -2.987 -11.129 3.460 1.00 92.38 94 SER A N 1
ATOM 763 C CA . SER A 1 94 ? -3.576 -12.196 2.651 1.00 92.38 94 SER A CA 1
ATOM 764 C C . SER A 1 94 ? -2.577 -13.269 2.236 1.00 92.38 94 SER A C 1
ATOM 766 O O . SER A 1 94 ? -3.026 -14.362 1.901 1.00 92.38 94 SER A O 1
ATOM 768 N N . ILE A 1 95 ? -1.255 -13.047 2.323 1.00 91.62 95 ILE A N 1
ATOM 769 C CA . ILE A 1 95 ? -0.264 -14.074 1.938 1.00 91.62 95 ILE A CA 1
ATOM 770 C C . ILE A 1 95 ? -0.357 -15.330 2.819 1.00 91.62 95 ILE A C 1
ATOM 772 O O . ILE A 1 95 ? 0.014 -16.425 2.407 1.00 91.62 95 ILE A O 1
ATOM 776 N N . ARG A 1 96 ? -0.905 -15.189 4.033 1.00 85.50 96 ARG A N 1
ATOM 777 C CA . ARG A 1 96 ? -1.146 -16.302 4.967 1.00 85.50 96 ARG A CA 1
ATOM 778 C C . ARG A 1 96 ? -2.325 -17.180 4.572 1.00 85.50 96 ARG A C 1
ATOM 780 O O . ARG A 1 96 ? -2.421 -18.307 5.042 1.00 85.50 96 ARG A O 1
ATOM 787 N N . ILE A 1 97 ? -3.228 -16.643 3.759 1.00 87.12 97 ILE A N 1
ATOM 788 C CA . ILE A 1 97 ? -4.417 -17.336 3.256 1.00 87.12 97 ILE A CA 1
ATOM 789 C C . ILE A 1 97 ? -4.142 -17.841 1.838 1.00 87.12 97 ILE A C 1
ATOM 791 O O . ILE A 1 97 ? -4.490 -18.967 1.501 1.00 87.12 97 ILE A O 1
ATOM 795 N N . LEU A 1 98 ? -3.493 -17.003 1.029 1.00 90.25 98 LEU A N 1
ATOM 796 C CA . LEU A 1 98 ? -3.165 -17.237 -0.369 1.00 90.25 98 LEU A CA 1
ATOM 797 C C . LEU A 1 98 ? -1.641 -17.208 -0.535 1.00 90.25 98 LEU A C 1
ATOM 799 O O . LEU A 1 98 ? -1.080 -16.159 -0.861 1.00 90.25 98 LEU A O 1
ATOM 803 N N . PRO A 1 99 ? -0.951 -18.330 -0.266 1.00 88.56 99 PRO A N 1
ATOM 804 C CA . PRO A 1 99 ? 0.497 -18.382 -0.360 1.00 88.56 99 PRO A CA 1
ATOM 805 C C . PRO A 1 99 ? 0.942 -18.347 -1.825 1.00 88.56 99 PRO A C 1
ATOM 807 O O . PRO A 1 99 ? 0.557 -19.193 -2.631 1.00 88.56 99 PRO A O 1
ATOM 810 N N . GLY A 1 100 ? 1.796 -17.386 -2.166 1.00 87.62 100 GLY A N 1
ATOM 811 C CA . GLY A 1 100 ? 2.368 -17.240 -3.506 1.00 87.62 100 GLY A CA 1
ATOM 812 C C . GLY A 1 100 ? 2.381 -15.790 -3.967 1.00 87.62 100 GLY A C 1
ATOM 813 O O . GLY A 1 100 ? 1.720 -14.948 -3.382 1.00 87.62 100 GLY A O 1
ATOM 814 N N . ALA A 1 101 ? 3.150 -15.485 -5.013 1.00 86.38 101 ALA A N 1
ATOM 815 C CA . ALA A 1 101 ? 3.159 -14.147 -5.598 1.00 86.38 101 ALA A CA 1
ATOM 816 C C . ALA A 1 101 ? 1.853 -13.866 -6.362 1.00 86.38 101 ALA A C 1
ATOM 818 O O . ALA A 1 101 ? 1.346 -14.752 -7.051 1.00 86.38 101 ALA A O 1
ATOM 819 N N . LEU A 1 102 ? 1.371 -12.617 -6.324 1.00 86.94 102 LEU A N 1
ATOM 820 C CA . LEU A 1 102 ? 0.148 -12.197 -7.029 1.00 86.94 102 LEU A CA 1
ATOM 821 C C . LEU A 1 102 ? 0.127 -12.576 -8.516 1.00 86.94 102 LEU A C 1
ATOM 823 O O . LEU A 1 102 ? -0.912 -13.000 -9.001 1.00 86.94 102 LEU A O 1
ATOM 827 N N . SER A 1 103 ? 1.256 -12.484 -9.231 1.00 82.38 103 SER A N 1
ATOM 828 C CA . SER A 1 103 ? 1.328 -12.865 -10.652 1.00 82.38 103 SER A CA 1
ATOM 829 C C . SER A 1 103 ? 1.057 -14.352 -10.877 1.00 82.38 103 SER A C 1
ATOM 831 O O . SER A 1 103 ? 0.367 -14.725 -11.820 1.00 82.38 103 SER A O 1
ATOM 833 N N . LYS A 1 104 ? 1.559 -15.211 -9.983 1.00 85.19 104 LYS A N 1
ATOM 834 C CA . LYS A 1 104 ? 1.290 -16.647 -10.037 1.00 85.19 104 LYS A CA 1
ATOM 835 C C . LYS A 1 104 ? -0.173 -16.937 -9.710 1.00 85.19 104 LYS A C 1
ATOM 837 O O . LYS A 1 104 ? -0.807 -17.681 -10.441 1.00 85.19 104 LYS A O 1
ATOM 842 N N . LEU A 1 105 ? -0.713 -16.310 -8.663 1.00 88.56 105 LEU A N 1
ATOM 843 C CA . LEU A 1 105 ? -2.119 -16.476 -8.278 1.00 88.56 105 LEU A CA 1
ATOM 844 C C . LEU A 1 105 ? -3.073 -16.019 -9.392 1.00 88.56 105 LEU A C 1
ATOM 846 O O . LEU A 1 105 ? -4.024 -16.726 -9.707 1.00 88.56 105 LEU A O 1
ATOM 850 N N . ALA A 1 106 ? -2.791 -14.879 -10.028 1.00 86.94 106 ALA A N 1
ATOM 851 C CA . ALA A 1 106 ? -3.567 -14.368 -11.156 1.00 86.94 106 ALA A CA 1
ATOM 852 C C . ALA A 1 106 ? -3.559 -15.340 -12.344 1.00 86.94 106 ALA A C 1
ATOM 854 O O . ALA A 1 106 ? -4.600 -15.572 -12.956 1.00 86.94 106 ALA A O 1
ATOM 855 N N . LYS A 1 107 ? -2.409 -15.947 -12.653 1.00 84.50 107 LYS A N 1
ATOM 856 C CA . LYS A 1 107 ? -2.294 -16.958 -13.708 1.00 84.50 107 LYS A CA 1
ATOM 857 C C . LYS A 1 107 ? -3.027 -18.252 -13.353 1.00 84.50 107 LYS A C 1
ATOM 859 O O . LYS A 1 107 ? -3.819 -18.736 -14.155 1.00 84.50 107 LYS A O 1
ATOM 864 N N . ASP A 1 108 ? -2.783 -18.789 -12.160 1.00 88.00 108 ASP A N 1
ATOM 865 C CA . ASP A 1 108 ? -3.339 -20.069 -11.705 1.00 88.00 108 ASP A CA 1
ATOM 866 C C . ASP A 1 108 ? -4.876 -20.020 -11.594 1.00 88.00 108 ASP A C 1
ATOM 868 O O . ASP A 1 108 ? -5.543 -21.037 -11.775 1.00 88.00 108 ASP A O 1
ATOM 872 N N . TRP A 1 109 ? -5.449 -18.839 -11.337 1.00 87.81 109 TRP A N 1
ATOM 873 C CA . TRP A 1 109 ? -6.899 -18.618 -11.279 1.00 87.81 109 TRP A CA 1
ATOM 874 C C . TRP A 1 109 ? -7.513 -18.036 -12.553 1.00 87.81 109 TRP A C 1
ATOM 876 O O . TRP A 1 109 ? -8.711 -17.764 -12.570 1.00 87.81 109 TRP A O 1
ATOM 886 N N . GLY A 1 110 ? -6.726 -17.851 -13.617 1.00 85.62 110 GLY A N 1
ATOM 887 C CA . GLY A 1 110 ? -7.227 -17.321 -14.886 1.00 85.62 110 GLY A CA 1
ATOM 888 C C . GLY A 1 110 ? -7.818 -15.914 -14.765 1.00 85.62 110 GLY A C 1
ATOM 889 O O . GLY A 1 110 ? -8.802 -15.607 -15.433 1.00 85.62 110 GLY A O 1
ATOM 890 N N . ALA A 1 111 ? -7.253 -15.072 -13.894 1.00 83.94 111 ALA A N 1
ATOM 891 C CA . ALA A 1 111 ? -7.674 -13.684 -13.766 1.00 83.94 111 ALA A CA 1
ATOM 892 C C . ALA A 1 111 ? -7.486 -12.950 -15.103 1.00 83.94 111 ALA A C 1
ATOM 894 O O . ALA A 1 111 ? -6.431 -13.052 -15.734 1.00 83.94 111 ALA A O 1
ATOM 895 N N . GLU A 1 112 ? -8.502 -12.190 -15.517 1.00 77.06 112 GLU A N 1
ATOM 896 C CA . GLU A 1 112 ? -8.479 -11.436 -16.778 1.00 77.06 112 GLU A CA 1
ATOM 897 C C . GLU A 1 112 ? -7.332 -10.418 -16.813 1.00 77.06 112 GLU A C 1
ATOM 899 O O . GLU A 1 112 ? -6.689 -10.225 -17.844 1.00 77.06 112 GLU A O 1
ATOM 904 N N . THR A 1 113 ? -7.042 -9.802 -15.666 1.00 72.12 113 THR A N 1
ATOM 905 C CA . THR A 1 113 ? -5.940 -8.853 -15.511 1.00 72.12 113 THR A CA 1
ATOM 906 C C . THR A 1 113 ? -4.699 -9.582 -15.013 1.00 72.12 113 THR A C 1
ATOM 908 O O . THR A 1 113 ? -4.688 -10.136 -13.912 1.00 72.12 113 THR A O 1
ATOM 911 N N . GLN A 1 114 ? -3.638 -9.554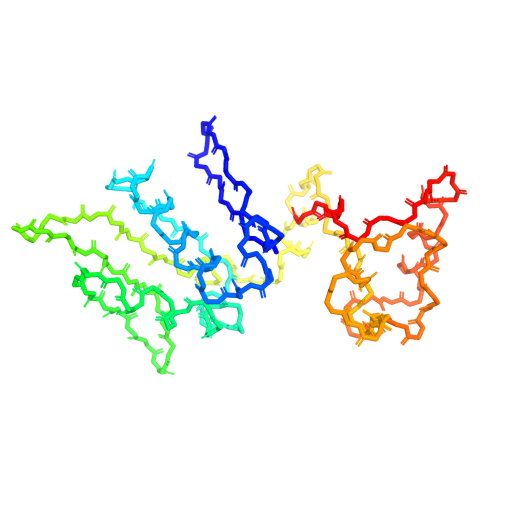 -15.815 1.00 70.94 114 GLN A N 1
ATOM 912 C CA . GLN A 1 114 ? -2.318 -10.035 -15.419 1.00 70.94 114 GLN A CA 1
ATOM 913 C C . GLN A 1 114 ? -1.466 -8.875 -14.902 1.00 70.94 114 GLN A C 1
ATOM 915 O O . GLN A 1 114 ? -1.686 -7.716 -15.250 1.00 70.94 114 GLN A O 1
ATOM 920 N N . LYS A 1 115 ? -0.496 -9.195 -14.044 1.00 70.75 115 LYS A N 1
ATOM 921 C CA . LYS A 1 115 ? 0.416 -8.197 -13.487 1.00 70.75 115 LYS A CA 1
ATOM 922 C C . LYS A 1 115 ? 1.387 -7.715 -14.567 1.00 70.75 115 LYS A C 1
ATOM 924 O O . LYS A 1 115 ? 2.120 -8.530 -15.118 1.00 70.75 115 LYS A O 1
ATOM 929 N N . ASP A 1 116 ? 1.444 -6.406 -14.780 1.00 75.81 116 ASP A N 1
ATOM 930 C CA . ASP A 1 116 ? 2.382 -5.784 -15.716 1.00 75.81 116 ASP A CA 1
ATOM 931 C C . ASP A 1 116 ? 3.831 -5.744 -15.195 1.00 75.81 116 ASP A C 1
ATOM 933 O O . ASP A 1 116 ? 4.118 -5.838 -13.992 1.00 75.81 116 ASP A O 1
ATOM 937 N N . HIS A 1 117 ? 4.763 -5.544 -16.130 1.00 84.38 117 HIS A N 1
ATOM 938 C CA . HIS A 1 117 ? 6.182 -5.344 -15.849 1.00 84.38 117 HIS A CA 1
ATOM 939 C C . HIS A 1 117 ? 6.506 -3.864 -15.639 1.00 84.38 117 HIS A C 1
ATOM 941 O O . HIS A 1 117 ? 6.095 -2.993 -16.403 1.00 84.38 117 HIS A O 1
ATOM 947 N N . PHE A 1 118 ? 7.289 -3.576 -14.599 1.00 85.50 118 PHE A N 1
ATOM 948 C CA . PHE A 1 118 ? 7.655 -2.213 -14.221 1.00 85.50 118 PHE A CA 1
ATOM 949 C C . PHE A 1 118 ? 9.170 -1.990 -14.338 1.00 85.50 118 PHE A C 1
ATOM 951 O O . PHE A 1 118 ? 9.946 -2.862 -13.936 1.00 85.50 118 PHE A O 1
ATOM 958 N N . PRO A 1 119 ? 9.638 -0.829 -14.829 1.00 90.19 119 PRO A N 1
ATOM 959 C CA . PRO A 1 119 ? 11.062 -0.514 -14.885 1.00 90.19 119 PRO A CA 1
ATOM 960 C C . PRO A 1 119 ? 11.562 -0.043 -13.508 1.00 90.19 119 PRO A C 1
ATOM 962 O O . PRO A 1 119 ? 11.653 1.152 -13.216 1.00 90.19 119 PRO A O 1
ATOM 965 N N . HIS A 1 120 ? 11.856 -1.009 -12.638 1.00 89.06 120 HIS A N 1
ATOM 966 C CA . HIS A 1 120 ? 12.220 -0.826 -11.227 1.00 89.06 120 HIS A CA 1
ATOM 967 C C . HIS A 1 120 ? 13.373 0.162 -10.995 1.00 89.06 120 HIS A C 1
ATOM 969 O O . HIS A 1 120 ? 13.356 0.901 -10.014 1.00 89.06 120 HIS A O 1
ATOM 975 N N . TYR A 1 121 ? 14.353 0.202 -11.896 1.00 92.31 121 TYR A N 1
ATOM 976 C CA . TYR A 1 121 ? 15.545 1.043 -11.774 1.00 92.31 121 TYR A CA 1
ATOM 977 C C . TYR A 1 121 ? 15.450 2.344 -12.580 1.00 92.31 121 TYR A C 1
ATOM 979 O O . TYR A 1 121 ? 16.414 3.104 -12.642 1.00 92.31 121 TYR A O 1
ATOM 987 N N . PHE A 1 122 ? 14.309 2.621 -13.220 1.00 92.50 122 PHE A N 1
ATOM 988 C CA . PHE A 1 122 ? 14.142 3.820 -14.037 1.00 92.50 122 PHE A CA 1
ATOM 989 C C . PHE A 1 122 ? 13.991 5.084 -13.189 1.00 92.50 122 PHE A C 1
ATOM 991 O O . PHE A 1 122 ? 12.973 5.286 -12.512 1.00 92.50 122 PHE A O 1
ATOM 998 N N . TRP A 1 123 ? 14.995 5.953 -13.302 1.00 91.06 123 TRP A N 1
ATOM 999 C CA . TRP A 1 123 ? 15.125 7.223 -12.601 1.00 91.06 123 TRP A CA 1
ATOM 1000 C C . TRP A 1 123 ? 15.581 8.323 -13.565 1.00 91.06 123 TRP A C 1
ATOM 1002 O O . TRP A 1 123 ? 16.580 8.157 -14.262 1.00 91.06 123 TRP A O 1
ATOM 1012 N N . LYS A 1 124 ? 14.847 9.441 -13.598 1.00 88.06 124 LYS A N 1
ATOM 1013 C CA . LYS A 1 124 ? 15.104 10.619 -14.444 1.00 88.06 124 LYS A CA 1
ATOM 1014 C C . LYS A 1 124 ? 15.449 11.833 -13.574 1.00 88.06 124 LYS A C 1
ATOM 1016 O O . LYS A 1 124 ? 14.784 12.861 -13.648 1.00 88.06 124 LYS A O 1
ATOM 1021 N N . ASP A 1 125 ? 16.419 11.679 -12.683 1.00 89.25 125 ASP A N 1
ATOM 1022 C CA . ASP A 1 125 ? 16.980 12.719 -11.799 1.00 89.25 125 ASP A CA 1
ATOM 1023 C C . ASP A 1 125 ? 16.142 13.126 -10.579 1.00 89.25 125 ASP A C 1
ATOM 1025 O O . ASP A 1 125 ? 16.707 13.306 -9.500 1.00 89.25 125 ASP A O 1
ATOM 1029 N N . CYS A 1 126 ? 14.816 13.253 -10.699 1.00 88.19 126 CYS A N 1
ATOM 1030 C CA . CYS A 1 126 ? 13.936 13.529 -9.560 1.00 88.19 126 CYS A CA 1
ATOM 1031 C C . CYS A 1 126 ? 12.593 12.785 -9.650 1.00 88.19 126 CYS A C 1
ATOM 1033 O O . CYS A 1 126 ? 12.225 12.228 -10.688 1.00 88.19 126 CYS A O 1
ATOM 1035 N N . ILE A 1 127 ? 11.848 12.749 -8.537 1.00 85.00 127 ILE A N 1
ATOM 1036 C CA . ILE A 1 127 ? 10.576 12.013 -8.449 1.00 85.00 127 ILE A CA 1
ATOM 1037 C C . ILE A 1 127 ? 9.532 12.575 -9.418 1.00 85.00 127 ILE A C 1
ATOM 1039 O O . ILE A 1 127 ? 8.850 11.811 -10.094 1.00 85.00 127 ILE A O 1
ATOM 1043 N N . GLU A 1 128 ? 9.464 13.899 -9.547 1.00 86.31 128 GLU A N 1
ATOM 1044 C CA . GLU A 1 128 ? 8.518 14.595 -10.417 1.00 86.31 128 GLU A CA 1
ATOM 1045 C C . GLU A 1 128 ? 8.728 14.244 -11.891 1.00 86.31 128 GLU A C 1
ATOM 1047 O O . GLU A 1 128 ? 7.805 13.799 -12.574 1.00 86.31 128 GLU A O 1
ATOM 1052 N N . THR A 1 129 ? 9.954 14.394 -12.384 1.00 89.88 129 THR A N 1
ATOM 1053 C CA . THR A 1 129 ? 10.295 14.100 -13.780 1.00 89.88 129 THR A CA 1
ATOM 1054 C C . THR A 1 129 ? 10.213 12.610 -14.088 1.00 89.88 129 THR A C 1
ATOM 1056 O O . THR A 1 129 ? 9.911 12.240 -15.223 1.00 89.88 129 THR A O 1
ATOM 1059 N N . THR A 1 130 ? 10.466 11.759 -13.091 1.00 89.00 130 THR A N 1
ATOM 1060 C CA . THR A 1 130 ? 10.358 10.305 -13.210 1.00 89.00 130 THR A CA 1
ATOM 1061 C C . THR A 1 130 ? 8.903 9.854 -13.322 1.00 89.00 130 THR A C 1
ATOM 1063 O O . THR A 1 130 ? 8.598 9.025 -14.178 1.00 89.00 130 THR A O 1
ATOM 1066 N N . LEU A 1 131 ? 8.002 10.373 -12.481 1.00 84.38 131 LEU A N 1
ATOM 1067 C CA . LEU A 1 131 ? 6.581 10.008 -12.506 1.00 84.38 131 LEU A CA 1
ATOM 1068 C C . LEU A 1 131 ? 5.884 10.539 -13.762 1.00 84.38 131 LEU A C 1
ATOM 1070 O O . LEU A 1 131 ? 5.190 9.785 -14.434 1.00 84.38 131 LEU A O 1
ATOM 1074 N N . ARG A 1 132 ? 6.185 11.777 -14.169 1.00 85.88 132 ARG A N 1
ATOM 1075 C CA . ARG A 1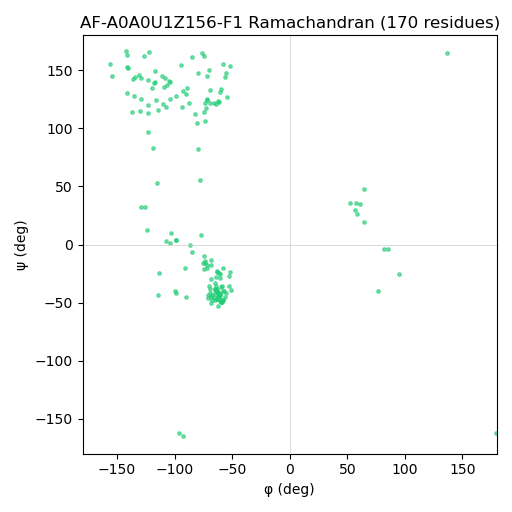 132 ? 5.627 12.397 -15.383 1.00 85.88 132 ARG A CA 1
ATOM 1076 C C . ARG A 1 132 ? 6.268 11.921 -16.687 1.00 85.88 132 ARG A C 1
ATOM 1078 O O . ARG A 1 132 ? 6.036 12.514 -17.742 1.00 85.88 132 ARG A O 1
ATOM 1085 N N . TYR A 1 133 ? 7.124 10.902 -16.638 1.00 87.38 133 TYR A N 1
ATOM 1086 C CA . TYR A 1 133 ? 7.784 10.410 -17.834 1.00 87.38 133 TYR A CA 1
ATOM 1087 C C . TYR A 1 133 ? 6.757 9.874 -18.840 1.00 87.38 133 TYR A C 1
ATOM 1089 O O . TYR A 1 133 ? 5.974 8.971 -18.540 1.00 87.38 133 TYR A O 1
ATOM 1097 N N . SER A 1 134 ? 6.810 10.442 -20.043 1.00 87.19 134 SER A N 1
ATOM 1098 C CA . SER A 1 134 ? 6.073 10.007 -21.223 1.00 87.19 134 SER A CA 1
ATOM 1099 C C . SER A 1 134 ? 7.070 9.901 -22.368 1.00 87.19 134 SER A C 1
ATOM 1101 O O . SER A 1 134 ? 7.656 10.907 -22.771 1.00 87.19 134 SER A O 1
ATOM 1103 N N . GLY A 1 135 ? 7.293 8.694 -22.875 1.00 87.50 135 GLY A N 1
ATOM 1104 C CA . GLY A 1 135 ? 8.314 8.451 -23.890 1.00 87.50 135 GLY A CA 1
ATOM 1105 C C . GLY A 1 135 ? 8.398 6.987 -24.313 1.00 87.50 135 GLY A C 1
ATOM 1106 O O . GLY A 1 135 ? 7.448 6.233 -24.091 1.00 87.50 135 GLY A O 1
ATOM 1107 N N . PRO A 1 136 ? 9.508 6.584 -24.953 1.00 89.06 136 PRO A N 1
ATOM 1108 C CA . PRO A 1 136 ? 9.793 5.183 -25.235 1.00 89.06 136 PRO A CA 1
ATOM 1109 C C . PRO A 1 136 ? 9.826 4.328 -23.964 1.00 89.06 136 PRO A C 1
ATOM 1111 O O . PRO A 1 136 ? 10.113 4.817 -22.873 1.00 89.06 136 PRO A O 1
ATOM 1114 N N . ILE A 1 137 ? 9.576 3.030 -24.111 1.00 89.12 137 ILE A N 1
ATOM 1115 C CA . ILE A 1 137 ? 9.772 2.069 -23.021 1.00 89.12 137 ILE A CA 1
ATOM 1116 C C . ILE A 1 137 ? 11.255 2.096 -22.611 1.00 89.12 137 ILE A C 1
ATOM 1118 O O . ILE A 1 137 ? 12.121 2.038 -23.492 1.00 89.12 137 ILE A O 1
ATOM 1122 N N . PRO A 1 138 ? 11.580 2.199 -21.307 1.00 91.88 138 PRO A N 1
ATOM 1123 C CA . PRO A 1 138 ? 12.964 2.143 -20.856 1.00 91.88 138 PRO A CA 1
ATOM 1124 C C . PRO A 1 138 ? 13.651 0.848 -21.315 1.00 91.88 138 PRO A C 1
ATOM 1126 O O . PRO A 1 138 ? 13.010 -0.199 -21.314 1.00 91.88 138 PRO A O 1
ATOM 1129 N N . PRO A 1 139 ? 14.949 0.875 -21.660 1.00 93.94 139 PRO A N 1
ATOM 1130 C CA . PRO A 1 139 ? 15.712 -0.338 -21.943 1.00 93.94 139 PRO A CA 1
ATOM 1131 C C . PRO A 1 139 ? 15.600 -1.392 -20.831 1.00 93.94 139 PRO A C 1
ATOM 1133 O O . PRO A 1 139 ? 15.460 -1.046 -19.656 1.00 93.94 139 PRO A O 1
ATOM 1136 N N . TYR A 1 140 ? 15.764 -2.673 -21.180 1.00 95.06 140 TYR A N 1
ATOM 1137 C CA . TYR A 1 140 ? 15.700 -3.794 -20.227 1.00 95.06 140 TYR A CA 1
ATOM 1138 C C . TYR A 1 140 ? 16.623 -3.629 -19.006 1.00 95.06 140 TYR A C 1
ATOM 1140 O O . TYR A 1 140 ? 16.303 -4.092 -17.917 1.00 95.06 140 TYR A O 1
ATOM 1148 N N . THR A 1 141 ? 17.732 -2.895 -19.136 1.00 95.56 141 THR A N 1
ATOM 1149 C CA . THR A 1 141 ? 18.645 -2.575 -18.023 1.00 95.56 141 THR A CA 1
ATOM 1150 C C . THR A 1 141 ? 17.976 -1.839 -16.857 1.00 95.56 141 THR A C 1
ATOM 1152 O O . THR A 1 141 ? 18.497 -1.859 -15.744 1.00 95.56 141 THR A O 1
ATOM 1155 N N . TYR A 1 142 ? 16.820 -1.211 -17.082 1.00 94.19 142 TYR A N 1
ATOM 1156 C CA . TYR A 1 142 ? 16.023 -0.572 -16.039 1.00 94.19 142 TYR A CA 1
ATOM 1157 C C . TYR A 1 142 ? 15.044 -1.521 -15.331 1.00 94.19 142 TYR A C 1
ATOM 1159 O O . TYR A 1 142 ? 14.323 -1.091 -14.429 1.00 94.19 142 TYR A O 1
ATOM 1167 N N . PHE A 1 143 ? 14.997 -2.797 -15.709 1.00 93.31 143 PHE A N 1
ATOM 1168 C CA . PHE A 1 143 ? 14.114 -3.804 -15.130 1.00 93.31 143 PHE A CA 1
ATOM 1169 C C . PHE A 1 143 ? 14.904 -4.741 -14.218 1.00 93.31 143 PHE A C 1
ATOM 1171 O O . PHE A 1 143 ? 16.026 -5.136 -14.519 1.00 93.31 143 PHE A O 1
ATOM 1178 N N . GLU A 1 144 ? 14.308 -5.114 -13.084 1.00 92.00 144 GLU A N 1
ATOM 1179 C CA . GLU A 1 144 ? 14.892 -6.111 -12.191 1.00 92.00 144 GLU A CA 1
ATOM 1180 C C . GLU A 1 144 ? 14.761 -7.513 -12.824 1.00 92.00 144 GLU A C 1
ATOM 1182 O O . GLU A 1 144 ? 13.629 -7.993 -12.967 1.00 92.00 144 GLU A O 1
ATOM 1187 N N . PRO A 1 145 ? 15.869 -8.225 -13.129 1.00 91.56 145 PRO A N 1
ATOM 1188 C CA . PRO A 1 145 ? 15.814 -9.514 -13.834 1.00 91.56 145 PRO A CA 1
ATOM 1189 C C . PRO A 1 145 ? 15.046 -10.610 -13.086 1.00 91.56 145 PRO A C 1
ATOM 1191 O O . PRO A 1 145 ? 14.522 -11.541 -13.686 1.00 91.56 145 PRO A O 1
ATOM 1194 N N . LYS A 1 146 ? 14.953 -10.504 -11.752 1.00 88.06 146 LYS A N 1
ATOM 1195 C CA . LYS A 1 146 ? 14.166 -11.428 -10.918 1.00 88.06 146 LYS A CA 1
ATOM 1196 C C . LYS A 1 146 ? 12.652 -11.240 -11.065 1.00 88.06 146 LYS A C 1
ATOM 1198 O O . LYS A 1 146 ? 11.899 -12.108 -10.635 1.00 88.06 146 LYS A O 1
ATOM 1203 N N . ARG A 1 147 ? 12.205 -10.100 -11.600 1.00 83.94 147 ARG A N 1
ATOM 1204 C CA . ARG A 1 147 ? 10.784 -9.729 -11.729 1.00 83.94 147 ARG A CA 1
ATOM 1205 C C . ARG A 1 147 ? 10.314 -9.644 -13.172 1.00 83.94 147 ARG A C 1
ATOM 1207 O O . ARG A 1 147 ? 9.118 -9.734 -13.411 1.00 83.94 147 ARG A O 1
ATOM 1214 N N . THR A 1 148 ? 11.229 -9.402 -14.102 1.00 88.94 148 THR A N 1
ATOM 1215 C CA . THR A 1 148 ? 10.948 -9.291 -15.534 1.00 88.94 148 THR A CA 1
ATOM 1216 C C . THR A 1 148 ? 12.042 -10.038 -16.265 1.00 88.94 148 THR A C 1
ATOM 1218 O O . THR A 1 148 ? 13.202 -9.641 -16.172 1.00 88.94 148 THR A O 1
ATOM 1221 N N . SER A 1 149 ? 11.693 -11.128 -16.944 1.00 91.44 149 SER A N 1
ATOM 1222 C CA . SER A 1 149 ? 12.651 -11.817 -17.799 1.00 91.44 149 SER A CA 1
ATOM 1223 C C . SER A 1 149 ? 12.851 -11.051 -19.109 1.00 91.44 149 SER A C 1
ATOM 1225 O O . SER A 1 149 ? 12.048 -10.194 -19.478 1.00 91.44 149 SER A O 1
ATOM 1227 N N . GLN A 1 150 ? 13.917 -11.383 -19.837 1.00 93.62 150 GLN A N 1
ATOM 1228 C CA . GLN A 1 150 ? 14.155 -10.828 -21.170 1.00 93.62 150 GLN A CA 1
ATOM 1229 C C . GLN A 1 150 ? 12.976 -11.113 -22.120 1.00 93.62 150 GLN A C 1
ATOM 1231 O O . GLN A 1 150 ? 12.562 -10.229 -22.864 1.00 93.62 150 GLN A O 1
ATOM 1236 N N . ALA A 1 151 ? 12.401 -12.319 -22.050 1.00 92.06 151 ALA A N 1
ATOM 1237 C CA . ALA A 1 151 ? 11.255 -12.707 -22.867 1.00 92.06 151 ALA A CA 1
ATOM 1238 C C . ALA A 1 151 ? 9.999 -11.892 -22.519 1.00 92.06 151 ALA A C 1
ATOM 1240 O O . ALA A 1 151 ? 9.349 -11.367 -23.421 1.00 92.06 151 ALA A O 1
ATOM 1241 N N . ASP A 1 152 ? 9.708 -11.717 -21.224 1.00 89.00 152 ASP A N 1
ATOM 1242 C CA . ASP A 1 152 ? 8.558 -10.919 -20.781 1.00 89.00 152 ASP A CA 1
ATOM 1243 C C . ASP A 1 152 ? 8.699 -9.445 -21.196 1.00 89.00 152 ASP A C 1
ATOM 1245 O O . ASP A 1 152 ? 7.735 -8.797 -21.598 1.00 89.00 152 ASP A O 1
ATOM 1249 N N . TYR A 1 153 ? 9.921 -8.904 -21.126 1.00 91.31 153 TYR A N 1
ATOM 1250 C CA . TYR A 1 153 ? 10.215 -7.551 -21.593 1.00 91.31 153 TYR A CA 1
ATOM 1251 C C . TYR A 1 153 ? 9.970 -7.409 -23.099 1.00 91.31 153 TYR A C 1
ATOM 1253 O O . TYR A 1 153 ? 9.352 -6.440 -23.531 1.00 91.31 153 TYR A O 1
ATOM 1261 N N . GLU A 1 154 ? 10.431 -8.364 -23.907 1.00 92.38 154 GLU A N 1
ATOM 1262 C CA . GLU A 1 154 ? 10.222 -8.351 -25.358 1.00 92.38 154 GLU A CA 1
ATOM 1263 C C . GLU A 1 154 ? 8.741 -8.482 -25.733 1.00 92.38 154 GLU A C 1
ATOM 1265 O O . GLU A 1 154 ? 8.281 -7.820 -26.664 1.00 92.38 154 GLU A O 1
ATOM 1270 N N . GLU A 1 155 ? 7.983 -9.301 -25.003 1.00 88.81 155 GLU A N 1
ATOM 1271 C CA . GLU A 1 155 ? 6.532 -9.410 -25.153 1.00 88.81 155 GLU A CA 1
ATOM 1272 C C . GLU A 1 155 ? 5.835 -8.089 -24.801 1.00 88.81 155 GLU A C 1
ATOM 1274 O O . GLU A 1 155 ? 5.034 -7.585 -25.592 1.00 88.81 155 GLU A O 1
ATOM 1279 N N . MET A 1 156 ? 6.204 -7.475 -23.674 1.00 86.62 156 MET A N 1
ATOM 1280 C CA . MET A 1 156 ? 5.708 -6.160 -23.271 1.00 86.62 156 MET A CA 1
ATOM 1281 C C . MET A 1 156 ? 6.019 -5.103 -24.342 1.00 86.62 156 MET A C 1
ATOM 1283 O O . MET A 1 156 ? 5.129 -4.358 -24.744 1.00 86.62 156 MET A O 1
ATOM 1287 N N . VAL A 1 157 ? 7.250 -5.039 -24.858 1.00 88.44 157 VAL A N 1
ATOM 1288 C CA . VAL A 1 157 ? 7.613 -4.076 -25.910 1.00 88.44 157 VAL A CA 1
ATOM 1289 C C . VAL A 1 157 ? 6.705 -4.226 -27.130 1.00 88.44 157 VAL A C 1
ATOM 1291 O O . VAL A 1 157 ? 6.180 -3.217 -27.593 1.00 88.44 157 VAL A O 1
ATOM 1294 N N . LYS A 1 158 ? 6.441 -5.458 -27.585 1.00 87.31 158 LYS A N 1
ATOM 1295 C CA . LYS A 1 158 ? 5.526 -5.738 -28.708 1.00 87.31 158 LYS A CA 1
ATOM 1296 C C . LYS A 1 158 ? 4.088 -5.301 -28.423 1.00 87.31 158 LYS A C 1
ATOM 1298 O O . LYS A 1 158 ? 3.457 -4.673 -29.270 1.00 87.31 158 LYS A O 1
ATOM 1303 N N . LEU A 1 159 ? 3.573 -5.592 -27.227 1.00 82.12 159 LEU A N 1
ATOM 1304 C CA . LEU A 1 159 ? 2.231 -5.177 -26.788 1.00 82.12 159 LEU A CA 1
ATOM 1305 C C . LEU A 1 159 ? 2.058 -3.652 -26.802 1.00 82.12 159 LEU A C 1
ATOM 1307 O O . LEU A 1 159 ? 0.983 -3.146 -27.132 1.00 82.12 159 LEU A O 1
ATOM 1311 N N . PHE A 1 160 ? 3.118 -2.915 -26.473 1.00 78.44 160 PHE A N 1
ATOM 1312 C CA . PHE A 1 160 ? 3.105 -1.459 -26.357 1.00 78.44 160 PHE A CA 1
ATOM 1313 C C . PHE A 1 160 ? 3.741 -0.727 -27.554 1.00 78.44 160 PHE A C 1
ATOM 1315 O O . PHE A 1 160 ? 3.848 0.495 -27.504 1.00 78.44 160 PHE A O 1
ATOM 1322 N N . GLU A 1 161 ? 4.070 -1.409 -28.663 1.00 71.38 161 GLU A N 1
ATOM 1323 C CA . GLU A 1 161 ? 4.712 -0.834 -29.869 1.00 71.38 161 GLU A CA 1
ATOM 1324 C C . GLU A 1 161 ? 3.998 0.408 -30.440 1.00 71.38 161 GLU A C 1
ATOM 1326 O O . GLU A 1 161 ? 4.610 1.225 -31.127 1.00 71.38 161 GLU A O 1
ATOM 1331 N N . ARG A 1 162 ? 2.699 0.573 -30.156 1.00 63.22 162 ARG A N 1
ATOM 1332 C CA . ARG A 1 162 ? 1.865 1.691 -30.635 1.00 63.22 162 ARG A CA 1
ATOM 1333 C C . ARG A 1 162 ? 1.503 2.723 -29.563 1.00 63.22 162 ARG A C 1
ATOM 1335 O O . ARG A 1 162 ? 0.765 3.658 -29.861 1.00 63.22 162 ARG A O 1
ATOM 1342 N N . ASN A 1 163 ? 2.000 2.569 -28.337 1.00 64.25 163 ASN A N 1
ATOM 1343 C CA . ASN A 1 163 ? 1.650 3.405 -27.193 1.00 64.25 163 ASN A CA 1
ATOM 1344 C C . ASN A 1 163 ? 2.898 4.046 -26.572 1.00 64.25 163 ASN A C 1
ATOM 1346 O O . ASN A 1 163 ? 3.944 3.418 -26.441 1.00 64.25 163 ASN A O 1
ATOM 1350 N N . PHE A 1 164 ? 2.778 5.301 -26.131 1.00 62.84 164 PHE A N 1
ATOM 1351 C CA . PHE A 1 164 ? 3.809 5.904 -25.286 1.00 62.84 164 PHE A CA 1
ATOM 1352 C C . PHE A 1 164 ? 3.799 5.245 -23.907 1.00 62.84 164 PHE A C 1
ATOM 1354 O O . PHE A 1 164 ? 2.740 5.124 -23.283 1.00 62.84 164 PHE A O 1
ATOM 1361 N N . PHE A 1 165 ? 4.979 4.878 -23.407 1.00 65.69 165 PHE A N 1
ATOM 1362 C CA . PHE A 1 165 ? 5.137 4.441 -22.029 1.00 65.69 165 PHE A CA 1
ATOM 1363 C C . PHE A 1 165 ? 4.847 5.628 -21.107 1.00 65.69 165 PHE A C 1
ATOM 1365 O O . PHE A 1 165 ? 5.494 6.675 -21.208 1.00 65.69 165 PHE A O 1
ATOM 1372 N N . LYS A 1 166 ? 3.865 5.464 -20.218 1.00 62.22 166 LYS A N 1
ATOM 1373 C CA . LYS A 1 166 ? 3.501 6.435 -19.183 1.00 62.22 166 LYS A CA 1
ATOM 1374 C C . LYS A 1 166 ? 3.596 5.757 -17.827 1.00 62.22 166 LYS A C 1
ATOM 1376 O O . LYS A 1 166 ? 2.790 4.883 -17.517 1.00 62.22 166 LYS A O 1
ATOM 1381 N N . LYS A 1 167 ? 4.547 6.197 -17.000 1.00 56.72 167 LYS A N 1
ATOM 1382 C CA . LYS A 1 167 ? 4.831 5.562 -15.701 1.00 56.72 167 LYS A CA 1
ATOM 1383 C C . LYS A 1 167 ? 3.625 5.586 -14.744 1.00 56.72 167 LYS A C 1
ATOM 1385 O O . LYS A 1 167 ? 3.479 4.673 -13.941 1.00 56.72 167 LYS A O 1
ATOM 1390 N N . GLU A 1 168 ? 2.751 6.587 -14.862 1.00 49.47 168 GLU A N 1
ATOM 1391 C CA . GLU A 1 168 ? 1.534 6.757 -14.046 1.00 49.47 168 GLU A CA 1
ATOM 1392 C C . GLU A 1 168 ? 0.385 5.785 -14.379 1.00 49.47 168 GLU A C 1
ATOM 1394 O O . GLU A 1 168 ? -0.557 5.676 -13.601 1.00 49.47 168 GLU A O 1
ATOM 1399 N N . LEU A 1 169 ? 0.430 5.082 -15.518 1.00 46.31 169 LEU A N 1
ATOM 1400 C CA . LEU A 1 169 ? -0.716 4.328 -16.051 1.00 46.31 169 LEU A CA 1
ATOM 1401 C C . LEU A 1 169 ? -0.639 2.810 -15.868 1.00 46.31 169 LEU A C 1
ATOM 1403 O O . LEU A 1 169 ? -1.565 2.113 -16.286 1.00 46.31 169 LEU A O 1
ATOM 1407 N N . HIS A 1 170 ? 0.414 2.290 -15.239 1.00 44.75 170 HIS A N 1
ATOM 1408 C CA . HIS A 1 170 ? 0.507 0.853 -15.005 1.00 44.75 170 HIS A CA 1
ATOM 1409 C C . HIS A 1 170 ? -0.466 0.444 -13.904 1.00 44.75 170 HIS A C 1
ATOM 1411 O O . HIS A 1 170 ? -0.290 0.757 -12.725 1.00 44.75 170 HIS A O 1
ATOM 1417 N N . ARG A 1 171 ? -1.542 -0.210 -14.347 1.00 40.41 171 ARG A N 1
ATOM 1418 C CA . ARG A 1 171 ? -2.533 -0.860 -13.500 1.00 40.41 171 ARG A CA 1
ATOM 1419 C C . ARG A 1 171 ? -1.810 -1.952 -12.708 1.00 40.41 171 ARG A C 1
ATOM 1421 O O . ARG A 1 171 ? -1.141 -2.796 -13.297 1.00 40.41 171 ARG A O 1
ATOM 1428 N N . PHE A 1 172 ? -1.897 -1.869 -11.385 1.00 38.75 172 PHE A N 1
ATOM 1429 C CA . PHE A 1 172 ? -1.476 -2.945 -10.489 1.00 38.75 172 PHE A CA 1
ATOM 1430 C C . PHE A 1 172 ? -2.488 -4.087 -10.507 1.00 38.75 172 PHE A C 1
ATOM 1432 O O . PHE A 1 172 ? -3.699 -3.782 -10.634 1.00 38.75 172 PHE A O 1
#

Sequence (172 aa):
MAAWYNGETYRILDITQWGYNTNTMLEQFWISLINENTGRTVFFHNFGGYDAILSLPALLHLPYTFSPIMKDGEIISIKVFGKKNKLLLTIKDSIRILPGALSKLAKDWGAETQKDHFPHYFWKDCIETTLRYSGPIPPYTYFEPKRTSQADYEEMVKLFERNFFKKELHRF

pLDDT: mean 88.46, std 10.88, range [38.75, 98.25]

Mean predicted aligned error: 5.83 Å

Organism: NCBI:txid47032

Radius of gyration: 18.1 Å; Cα contacts (8 Å, |Δi|>4): 225; chains: 1; bounding box: 37×38×53 Å

Solvent-accessible surface area (backbone atoms only — not comparable to full-atom values): 10218 Å² total; per-residue (Å²): 111,54,72,52,72,74,91,83,57,71,53,77,47,52,32,76,84,48,81,65,34,62,59,62,42,41,32,50,48,45,52,51,52,40,67,79,36,58,66,38,77,46,74,38,76,48,42,63,35,69,73,33,66,71,43,44,62,34,50,69,72,43,99,56,47,78,50,73,44,69,56,100,92,33,54,48,30,37,39,36,23,43,78,93,73,38,66,28,32,35,42,34,29,37,35,84,78,50,76,70,57,68,57,56,53,27,60,79,68,66,45,91,69,69,70,70,82,65,57,75,66,63,74,57,94,44,72,68,58,35,48,69,35,71,42,77,72,78,60,71,90,24,35,50,67,94,80,40,47,74,67,57,49,54,51,50,50,63,76,38,72,90,55,72,37,43,66,80,68,72,67,124

Secondary structure (DSSP, 8-state):
-EEEE-SS-EEEE-GGGGTT-HHHHHHHHHHHHHHHTTTEEEEETTTTSHHHHHHHHHHHTSS-EEEEEEETTEEEEEEEE-GGG-EEEEEEEGGGTS-S-HHHHHHHTT-SSPPPP--TT---SSHHHHHT-EESPPPGGGS-TTTS-HHHHHHHHHHTTTS-EEGGG---

Nearest PDB structures (foldseek):
  6ywo-assembly3_C  TM=4.983E-01  e=2.277E+00  Thermothielavioides terrestris NRRL 8126
  3e5d-assembly1_A-2  TM=5.270E-01  e=4.334E+00  Listeria monocytogenes serotype 4b str. F2365
  7a7a-assembly1_B  TM=3.885E-01  e=2.946E+00  Mycobacterium tuberculosis
  7a7a-assembly1_A  TM=3.750E-01  e=3.573E+00  Mycobacterium tuberculosis
  5uhj-assembly1_A-2  TM=5.024E-01  e=8.250E+00  Streptomyces sp. CB03234